Protein AF-A0A4Z0FA02-F1 (afdb_monomer_lite)

Sequence (144 aa):
MTRGWSSQSLRAMGWAIAAYFAAMVISSVALSGLTRLYLGVRGWDDAQIHDFLTRQFQSYPQMVLAILPGVSAAGAAGYTVANRVTALEYWHALGIALLTALIFTGPVMTRLPLWYTLMTVTLSVVAALFGASFPKRYRMTSNP

Radius of gyration: 17.78 Å; chains: 1; bounding box: 48×28×57 Å

Structure (mmCIF, N/CA/C/O backbone):
data_AF-A0A4Z0FA02-F1
#
_entry.id  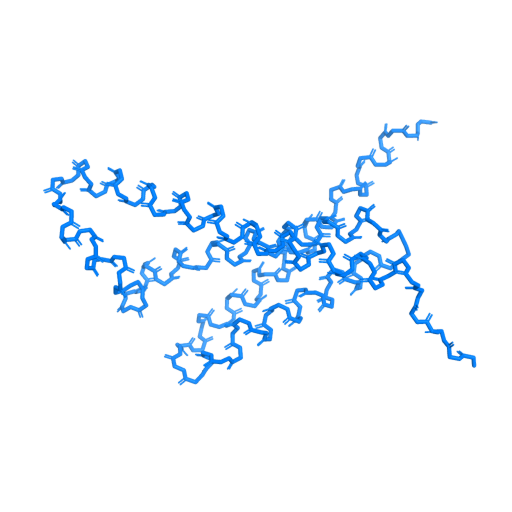 AF-A0A4Z0FA02-F1
#
loop_
_atom_site.group_PDB
_atom_site.id
_atom_site.type_symbol
_atom_site.label_atom_id
_atom_site.label_alt_id
_atom_site.label_comp_id
_atom_site.label_asym_id
_atom_site.label_entity_id
_atom_site.label_seq_id
_atom_site.pdbx_PDB_ins_code
_atom_site.Cartn_x
_atom_site.Cartn_y
_atom_site.Cartn_z
_atom_site.occupancy
_atom_site.B_iso_or_equiv
_atom_site.auth_seq_id
_atom_site.auth_comp_id
_atom_site.auth_asym_id
_atom_site.auth_atom_id
_atom_site.pdbx_PDB_model_num
ATOM 1 N N . MET A 1 1 ? 28.033 -12.946 -21.100 1.00 39.50 1 MET A N 1
ATOM 2 C CA . MET A 1 1 ? 27.837 -11.480 -21.152 1.00 39.50 1 MET A CA 1
ATOM 3 C C . MET A 1 1 ? 26.895 -11.078 -20.033 1.00 39.50 1 MET A C 1
ATOM 5 O O . MET A 1 1 ? 25.694 -11.303 -20.125 1.00 39.50 1 MET A O 1
ATOM 9 N N . THR A 1 2 ? 27.447 -10.573 -18.936 1.00 45.75 2 THR A N 1
ATOM 10 C CA . THR A 1 2 ? 26.690 -10.057 -17.796 1.00 45.75 2 THR A CA 1
ATOM 11 C C . THR A 1 2 ? 25.994 -8.767 -18.231 1.00 45.75 2 THR A C 1
ATOM 13 O O . THR A 1 2 ? 26.642 -7.750 -18.466 1.00 45.75 2 THR A O 1
ATOM 16 N N . ARG A 1 3 ? 24.666 -8.808 -18.408 1.00 47.75 3 ARG A N 1
ATOM 17 C CA . ARG A 1 3 ? 23.848 -7.600 -18.588 1.00 47.75 3 ARG A CA 1
ATOM 18 C C . ARG A 1 3 ? 23.897 -6.813 -17.279 1.00 47.75 3 ARG A C 1
ATOM 20 O O . ARG A 1 3 ? 23.068 -7.012 -16.396 1.00 47.75 3 ARG A O 1
ATOM 27 N N . GLY A 1 4 ? 24.924 -5.979 -17.141 1.00 50.94 4 GLY A N 1
ATOM 28 C CA . GLY A 1 4 ? 25.011 -4.986 -16.084 1.00 50.94 4 GLY A CA 1
ATOM 29 C C . GLY A 1 4 ? 23.757 -4.126 -16.129 1.00 50.94 4 GLY A C 1
ATOM 30 O O . GLY A 1 4 ? 23.325 -3.691 -17.198 1.00 50.94 4 GLY A O 1
ATOM 31 N N . TRP A 1 5 ? 23.137 -3.944 -14.972 1.00 55.78 5 TRP A N 1
ATOM 32 C CA . TRP A 1 5 ? 21.993 -3.065 -14.821 1.00 55.78 5 TRP A CA 1
ATOM 33 C C . TRP A 1 5 ? 22.361 -1.686 -15.361 1.00 55.78 5 TRP A C 1
ATOM 35 O O . TRP A 1 5 ? 23.340 -1.085 -14.920 1.00 55.78 5 TRP A O 1
ATOM 45 N N . SER A 1 6 ? 21.607 -1.200 -16.346 1.00 67.06 6 SER A N 1
ATOM 46 C CA . SER A 1 6 ? 21.870 0.123 -16.903 1.00 67.06 6 SER A CA 1
ATOM 47 C C . SER A 1 6 ? 21.716 1.177 -15.798 1.00 67.06 6 SER A C 1
ATOM 49 O O . SER A 1 6 ? 20.857 1.055 -14.920 1.00 67.06 6 SER A O 1
ATOM 51 N N . SER A 1 7 ? 22.518 2.242 -15.833 1.00 70.38 7 SER A N 1
ATOM 52 C CA . SER A 1 7 ? 22.395 3.370 -14.894 1.00 70.38 7 SER A CA 1
ATOM 53 C C . SER A 1 7 ? 20.984 3.985 -14.890 1.00 70.38 7 SER A C 1
ATOM 55 O O . SER A 1 7 ? 20.548 4.545 -13.883 1.00 70.38 7 SER A O 1
ATOM 57 N N . GLN A 1 8 ? 20.237 3.826 -15.988 1.00 68.00 8 GLN A N 1
ATOM 58 C CA . GLN A 1 8 ? 18.826 4.192 -16.097 1.00 68.00 8 GLN A CA 1
ATOM 59 C C . GLN A 1 8 ? 17.915 3.300 -15.243 1.00 68.00 8 GLN A C 1
ATOM 61 O O . GLN A 1 8 ? 17.045 3.826 -14.553 1.00 68.00 8 GLN A O 1
ATOM 66 N N . SER A 1 9 ? 18.142 1.983 -15.222 1.00 68.88 9 SER A N 1
ATOM 67 C CA . SER A 1 9 ? 17.382 1.034 -14.394 1.00 68.88 9 SER A CA 1
ATOM 68 C C . SER A 1 9 ? 17.539 1.342 -12.902 1.00 68.88 9 SER A C 1
ATOM 70 O O . SER A 1 9 ? 16.550 1.394 -12.176 1.00 68.88 9 SER A O 1
ATOM 72 N N . LEU A 1 10 ? 18.765 1.635 -12.451 1.00 73.06 10 LEU A N 1
ATOM 73 C CA . LEU A 1 10 ? 19.035 2.005 -11.054 1.00 73.06 10 LEU A CA 1
ATOM 74 C C . LEU A 1 10 ? 18.361 3.326 -10.661 1.00 73.06 10 LEU A C 1
ATOM 76 O O . LEU A 1 10 ? 17.735 3.421 -9.605 1.00 73.06 10 LEU A O 1
ATOM 80 N N . ARG A 1 11 ? 18.430 4.343 -11.528 1.00 77.75 11 ARG A N 1
ATOM 81 C CA . ARG A 1 11 ? 17.740 5.622 -11.296 1.00 77.75 11 ARG A CA 1
ATOM 82 C C . ARG A 1 11 ? 16.227 5.445 -11.242 1.00 77.75 11 ARG A C 1
ATOM 84 O O . ARG A 1 11 ? 15.578 6.029 -10.380 1.00 77.75 11 ARG A O 1
ATOM 91 N N . ALA A 1 12 ? 15.664 4.641 -12.139 1.00 75.12 12 ALA A N 1
ATOM 92 C CA . ALA A 1 12 ? 14.235 4.366 -12.151 1.00 75.12 12 ALA A CA 1
ATOM 93 C C . ALA A 1 12 ? 13.770 3.637 -10.887 1.00 75.12 12 ALA A C 1
ATOM 95 O O . ALA A 1 12 ? 12.712 3.970 -10.361 1.00 75.12 12 ALA A O 1
ATOM 96 N N . MET A 1 13 ? 14.577 2.713 -10.359 1.00 75.12 13 MET A N 1
ATOM 97 C CA . MET A 1 13 ? 14.303 2.092 -9.063 1.00 75.12 13 MET A CA 1
ATOM 98 C C . MET A 1 13 ? 14.304 3.105 -7.921 1.00 75.12 13 MET A C 1
ATOM 100 O O . MET A 1 13 ? 13.380 3.101 -7.113 1.00 75.12 13 MET A O 1
ATOM 104 N N . GLY A 1 14 ? 15.281 4.017 -7.884 1.00 79.31 14 GLY A N 1
ATOM 105 C CA . GLY A 1 14 ? 15.302 5.099 -6.895 1.00 79.31 14 GLY A CA 1
ATOM 106 C C . GLY A 1 14 ? 14.029 5.953 -6.938 1.00 79.31 14 GLY A C 1
ATOM 107 O O . GLY A 1 14 ? 13.416 6.213 -5.904 1.00 79.31 14 GLY A O 1
ATOM 108 N N . TRP A 1 15 ? 13.569 6.312 -8.141 1.00 81.19 15 TRP A N 1
ATOM 109 C CA . TRP A 1 15 ? 12.306 7.035 -8.321 1.00 81.19 15 TRP A CA 1
ATOM 110 C C . TRP A 1 15 ? 11.083 6.229 -7.892 1.00 81.19 15 TRP A C 1
ATOM 112 O O . TRP A 1 15 ? 10.162 6.794 -7.310 1.00 81.19 15 TRP A O 1
ATOM 122 N N . ALA A 1 16 ? 11.067 4.924 -8.148 1.00 80.06 16 ALA A N 1
ATOM 123 C CA . ALA A 1 16 ? 9.982 4.045 -7.732 1.00 80.06 16 ALA A CA 1
ATOM 124 C C . ALA A 1 16 ? 9.840 3.972 -6.217 1.00 80.06 16 ALA A C 1
ATOM 126 O O . ALA A 1 16 ? 8.732 4.029 -5.694 1.00 80.06 16 ALA A O 1
ATOM 127 N N . ILE A 1 17 ? 10.975 3.857 -5.525 1.00 81.94 17 ILE A N 1
ATOM 128 C CA . ILE A 1 17 ? 11.033 3.823 -4.067 1.00 81.94 17 ILE A CA 1
ATOM 129 C C . ILE A 1 17 ? 10.534 5.160 -3.515 1.00 81.94 17 ILE A C 1
ATOM 131 O O . ILE A 1 17 ? 9.672 5.178 -2.640 1.00 81.94 17 ILE A O 1
ATOM 135 N N . ALA A 1 18 ? 10.998 6.282 -4.071 1.00 84.06 18 ALA A N 1
ATOM 136 C CA . ALA A 1 18 ? 10.512 7.604 -3.681 1.00 84.06 18 ALA A CA 1
ATOM 137 C C . ALA A 1 18 ? 8.996 7.757 -3.913 1.00 84.06 18 ALA A C 1
ATOM 139 O O . ALA A 1 18 ? 8.281 8.221 -3.026 1.00 84.06 18 ALA A O 1
ATOM 140 N N . ALA A 1 19 ? 8.494 7.316 -5.071 1.00 84.19 19 ALA A N 1
ATOM 141 C CA . ALA A 1 19 ? 7.071 7.339 -5.398 1.00 84.19 19 ALA A CA 1
ATOM 142 C C . ALA A 1 19 ? 6.248 6.454 -4.456 1.00 84.19 19 ALA A C 1
ATOM 144 O O . ALA A 1 19 ? 5.166 6.858 -4.035 1.00 84.19 19 ALA A O 1
ATOM 145 N N . TYR A 1 20 ? 6.778 5.287 -4.082 1.00 84.06 20 TYR A N 1
ATOM 146 C CA . TYR A 1 20 ? 6.162 4.412 -3.095 1.00 84.06 20 TYR A CA 1
ATOM 147 C C . TYR A 1 20 ? 5.998 5.133 -1.753 1.00 84.06 20 TYR A C 1
ATOM 149 O O . TYR A 1 20 ? 4.884 5.242 -1.246 1.00 84.06 20 TYR A O 1
ATOM 157 N N . PHE A 1 21 ? 7.081 5.682 -1.193 1.00 83.56 21 PHE A N 1
ATOM 158 C CA . PHE A 1 21 ? 7.018 6.375 0.097 1.00 83.56 21 PHE A CA 1
ATOM 159 C C . PHE A 1 21 ? 6.089 7.590 0.054 1.00 83.56 21 PHE A C 1
ATOM 161 O O . PHE A 1 21 ? 5.272 7.765 0.958 1.00 83.56 21 PHE A O 1
ATOM 168 N N . ALA A 1 22 ? 6.156 8.393 -1.010 1.00 85.88 22 ALA A N 1
ATOM 169 C CA . ALA A 1 22 ? 5.273 9.541 -1.181 1.00 85.88 22 ALA A CA 1
ATOM 170 C C . ALA A 1 22 ? 3.795 9.119 -1.218 1.00 85.88 22 ALA A C 1
ATOM 172 O O . ALA A 1 22 ? 2.974 9.661 -0.478 1.00 85.88 22 ALA A O 1
ATOM 173 N N . ALA A 1 23 ? 3.457 8.112 -2.025 1.00 85.94 23 ALA A N 1
ATOM 174 C CA . ALA A 1 23 ? 2.096 7.599 -2.127 1.00 85.94 23 ALA A CA 1
ATOM 175 C C . ALA A 1 23 ? 1.616 6.962 -0.816 1.00 85.94 23 ALA A C 1
ATOM 177 O O . ALA A 1 23 ? 0.452 7.137 -0.449 1.00 85.94 23 ALA A O 1
ATOM 178 N N . MET A 1 24 ? 2.500 6.286 -0.080 1.00 85.69 24 MET A N 1
ATOM 179 C CA . MET A 1 24 ? 2.181 5.705 1.221 1.00 85.69 24 MET A CA 1
ATOM 180 C C . MET A 1 24 ? 1.843 6.789 2.247 1.00 85.69 24 MET A C 1
ATOM 182 O O . MET A 1 24 ? 0.824 6.681 2.930 1.00 85.69 24 MET A O 1
ATOM 186 N N . VAL A 1 25 ? 2.642 7.860 2.320 1.00 86.31 25 VAL A N 1
ATOM 187 C CA . VAL A 1 25 ? 2.380 9.005 3.206 1.00 86.31 25 VAL A CA 1
ATOM 188 C C . VAL A 1 25 ? 1.063 9.680 2.834 1.00 86.31 25 VAL A C 1
ATOM 190 O O . VAL A 1 25 ? 0.198 9.829 3.694 1.00 86.31 25 VAL A O 1
ATOM 193 N N . ILE A 1 26 ? 0.867 10.021 1.556 1.00 88.94 26 ILE A N 1
ATOM 194 C CA . ILE A 1 26 ? -0.358 10.683 1.079 1.00 88.94 26 ILE A CA 1
ATOM 195 C C . ILE A 1 26 ? -1.590 9.829 1.391 1.00 88.94 26 ILE A C 1
ATOM 197 O O . ILE A 1 26 ? -2.571 10.331 1.936 1.00 88.94 26 ILE A O 1
ATOM 201 N N . SER A 1 27 ? -1.531 8.529 1.099 1.00 86.06 27 SER A N 1
ATOM 202 C CA . SER A 1 27 ? -2.652 7.613 1.332 1.00 86.06 27 SER A CA 1
ATOM 203 C C . SER A 1 27 ? -2.935 7.420 2.819 1.00 86.06 27 SER A C 1
ATOM 205 O O . SER A 1 27 ? -4.095 7.342 3.209 1.00 86.06 27 SER A O 1
ATOM 207 N N . SER A 1 28 ? -1.899 7.395 3.663 1.00 85.44 28 SER A N 1
ATOM 208 C CA . SER A 1 28 ? -2.057 7.288 5.120 1.00 85.44 28 SER A CA 1
ATOM 209 C C . SER A 1 28 ? -2.675 8.555 5.714 1.00 85.44 28 SER A C 1
ATOM 211 O O . SER A 1 28 ? -3.567 8.467 6.558 1.00 85.44 28 SER A O 1
ATOM 213 N N . VAL A 1 29 ? -2.251 9.735 5.248 1.00 88.31 29 VAL A N 1
ATOM 214 C CA . VAL A 1 29 ? -2.837 11.024 5.649 1.00 88.31 29 VAL A CA 1
ATOM 215 C C . VAL A 1 29 ? -4.294 11.109 5.205 1.00 88.31 29 VAL A C 1
ATOM 217 O O . VAL A 1 29 ? -5.156 11.445 6.016 1.00 88.31 29 VAL A O 1
ATOM 220 N N . ALA A 1 30 ? -4.588 10.749 3.954 1.00 87.69 30 ALA A N 1
ATOM 221 C CA . ALA A 1 30 ? -5.949 10.737 3.430 1.00 87.69 30 ALA A CA 1
ATOM 222 C C . ALA A 1 30 ? -6.847 9.770 4.215 1.00 87.69 30 ALA A C 1
ATOM 224 O O . ALA A 1 30 ? -7.937 10.152 4.636 1.00 87.69 30 ALA A O 1
ATOM 225 N N . LEU A 1 31 ? -6.378 8.547 4.477 1.00 87.94 31 LEU A N 1
ATOM 226 C CA . LEU A 1 31 ? -7.124 7.553 5.249 1.00 87.94 31 LEU A CA 1
ATOM 227 C C . LEU A 1 31 ? -7.366 8.017 6.691 1.00 87.94 31 LEU A C 1
ATOM 229 O O . LEU A 1 31 ? -8.480 7.880 7.195 1.00 87.94 31 LEU A O 1
ATOM 233 N N . SER A 1 32 ? -6.360 8.610 7.339 1.00 86.94 32 SER A N 1
ATOM 234 C CA . SER A 1 32 ? -6.494 9.199 8.677 1.00 86.94 32 SER A CA 1
ATOM 235 C C . SER A 1 32 ? -7.524 10.333 8.691 1.00 86.94 32 SER A C 1
ATOM 237 O O . SER A 1 32 ? -8.409 10.351 9.546 1.00 86.94 32 SER A O 1
ATOM 239 N N . GLY A 1 33 ? -7.476 11.233 7.703 1.00 88.25 33 GLY A N 1
ATOM 240 C CA . G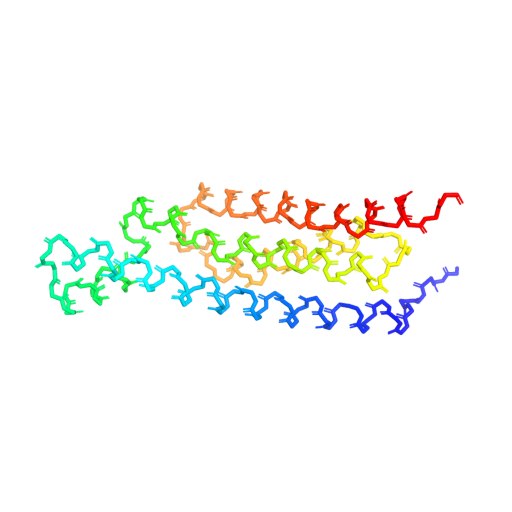LY A 1 33 ? -8.442 12.323 7.547 1.00 88.25 33 GLY A CA 1
ATOM 241 C C . GLY A 1 33 ? -9.871 11.826 7.321 1.00 88.25 33 GLY A C 1
ATOM 242 O O . GLY A 1 33 ? -10.792 12.266 8.005 1.00 88.25 33 GLY A O 1
ATOM 243 N N . LEU A 1 34 ? -10.060 10.853 6.426 1.00 89.19 34 LEU A N 1
ATOM 244 C CA . LEU A 1 34 ? -11.365 10.231 6.175 1.00 89.19 34 LEU A CA 1
ATOM 245 C C . LEU A 1 34 ? -11.901 9.501 7.410 1.00 89.19 34 LEU A C 1
ATOM 247 O O . LEU A 1 34 ? -13.086 9.604 7.718 1.00 89.19 34 LEU A O 1
ATOM 251 N N . THR A 1 35 ? -11.030 8.806 8.143 1.00 87.56 35 THR A N 1
ATOM 252 C CA . THR A 1 35 ? -11.403 8.112 9.383 1.00 87.56 35 THR A CA 1
ATOM 253 C C . THR A 1 35 ? -11.858 9.109 10.446 1.00 87.56 35 THR A C 1
ATOM 255 O O . THR A 1 35 ? -12.900 8.903 11.066 1.00 87.56 35 THR A O 1
ATOM 258 N N . ARG A 1 36 ? -11.131 10.224 10.609 1.00 89.25 36 ARG A N 1
ATOM 259 C CA . ARG A 1 36 ? -11.508 11.321 11.516 1.00 89.25 36 ARG A CA 1
ATOM 260 C C . ARG A 1 36 ? -12.855 11.930 11.144 1.00 89.25 36 ARG A C 1
ATOM 262 O O . ARG A 1 36 ? -13.695 12.090 12.019 1.00 89.25 36 ARG A O 1
ATOM 269 N N . LEU A 1 37 ? -13.091 12.215 9.863 1.00 91.56 37 LEU A N 1
ATOM 270 C CA . LEU A 1 37 ? -14.375 12.749 9.394 1.00 91.56 37 LEU A CA 1
ATOM 271 C C . LEU A 1 37 ? -15.527 11.777 9.674 1.00 91.56 37 LEU A C 1
ATOM 273 O O . LEU A 1 37 ? -16.547 12.165 10.237 1.00 91.56 37 LEU A O 1
ATOM 277 N N . TYR A 1 38 ? -15.356 10.505 9.319 1.00 89.81 38 TYR A N 1
ATOM 278 C CA . TYR A 1 38 ? -16.389 9.487 9.489 1.00 89.81 38 TYR A CA 1
ATOM 279 C C . TYR A 1 38 ? -16.746 9.235 10.959 1.00 89.81 38 TYR A C 1
ATOM 281 O O . TYR A 1 38 ? -17.926 9.141 11.301 1.00 89.81 38 TYR A O 1
ATOM 289 N N . LEU A 1 39 ? -15.742 9.127 11.833 1.00 89.94 39 LEU A N 1
ATOM 290 C CA . LEU A 1 39 ? -15.956 8.908 13.265 1.00 89.94 39 LEU A CA 1
ATOM 291 C C . LEU A 1 39 ? -16.430 10.183 13.975 1.00 89.94 39 LEU A C 1
ATOM 293 O O . LEU A 1 39 ? -17.295 10.102 14.843 1.00 89.94 39 LEU A O 1
ATOM 297 N N . GLY A 1 40 ? -15.959 11.357 13.551 1.00 90.94 40 GLY A N 1
ATOM 298 C CA . GLY A 1 40 ? -16.430 12.644 14.064 1.00 90.94 40 GLY A CA 1
ATOM 299 C C . GLY A 1 40 ? -17.917 12.875 13.784 1.00 90.94 40 GLY A C 1
ATOM 300 O O . GLY A 1 40 ? -18.656 13.278 14.676 1.00 90.94 40 GLY A O 1
ATOM 301 N N . VAL A 1 41 ? -18.407 12.505 12.592 1.00 93.19 41 VAL A N 1
ATOM 302 C CA . VAL A 1 41 ? -19.854 12.527 12.273 1.00 93.19 41 VAL A CA 1
ATOM 303 C C . VAL A 1 41 ? -20.660 11.581 13.177 1.00 93.19 41 VAL A C 1
ATOM 305 O O . VAL A 1 41 ? -21.846 11.803 13.408 1.00 93.19 41 VAL A O 1
ATOM 308 N N . ARG A 1 42 ? -20.025 10.544 13.734 1.00 91.06 42 ARG A N 1
ATOM 309 C CA . ARG A 1 42 ? -20.631 9.613 14.701 1.00 91.06 42 ARG A CA 1
ATOM 310 C C . ARG A 1 42 ? -20.509 10.076 16.157 1.00 91.06 42 ARG A C 1
ATOM 312 O O . ARG A 1 42 ? -20.873 9.318 17.052 1.00 91.06 42 ARG A O 1
ATOM 319 N N . GLY A 1 43 ? -20.012 11.290 16.391 1.00 93.25 43 GLY A N 1
ATOM 320 C CA . GLY A 1 43 ? -19.889 11.888 17.719 1.00 93.25 43 GLY A CA 1
ATOM 321 C C . GLY A 1 43 ? -18.689 11.400 18.528 1.00 93.25 43 GLY A C 1
ATOM 322 O O . GLY A 1 43 ? -18.696 11.558 19.744 1.00 93.25 43 GLY A O 1
ATOM 323 N N . TRP A 1 44 ? -17.688 10.786 17.888 1.00 94.75 44 TRP A N 1
ATOM 324 C CA . TRP A 1 44 ? -16.460 10.388 18.578 1.00 94.75 44 TRP A CA 1
ATOM 325 C C . TRP A 1 44 ? -15.572 11.606 18.828 1.00 94.75 44 TRP A C 1
ATOM 327 O O . TRP A 1 44 ? -15.427 12.457 17.948 1.00 94.75 44 TRP A O 1
ATOM 337 N N . ASP A 1 45 ? -14.956 11.663 20.007 1.00 93.50 45 ASP A N 1
ATOM 338 C CA . ASP A 1 45 ? -13.977 12.696 20.343 1.00 93.50 45 ASP A CA 1
ATOM 339 C C . ASP A 1 45 ? -12.572 12.375 19.786 1.00 93.50 45 ASP A C 1
ATOM 341 O O . ASP A 1 45 ? -12.281 11.266 19.324 1.00 93.50 45 ASP A O 1
ATOM 345 N N . ASP A 1 46 ? -11.671 13.361 19.817 1.00 89.31 46 ASP A N 1
ATOM 346 C CA . ASP A 1 46 ? -10.315 13.213 19.277 1.00 89.31 46 ASP A CA 1
ATOM 347 C C . ASP A 1 46 ? -9.497 12.118 19.985 1.00 89.31 46 ASP A C 1
ATOM 349 O O . ASP A 1 46 ? -8.653 11.476 19.352 1.00 89.31 46 A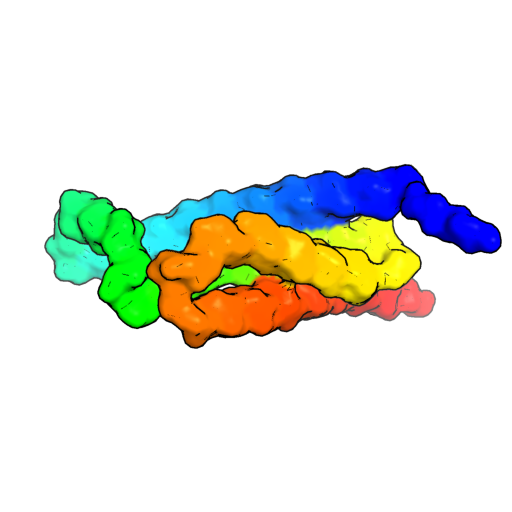SP A O 1
ATOM 353 N N . ALA A 1 47 ? -9.743 11.870 21.276 1.00 90.75 47 ALA A N 1
ATOM 354 C CA . ALA A 1 47 ? -9.030 10.850 22.042 1.00 90.75 47 ALA A CA 1
ATOM 355 C C . ALA A 1 47 ? -9.473 9.438 21.631 1.00 90.75 47 ALA A C 1
ATOM 357 O O . ALA A 1 47 ? -8.633 8.562 21.410 1.00 90.75 47 ALA A O 1
ATOM 358 N N . GLN A 1 48 ? -10.778 9.234 21.446 1.00 90.06 48 GLN A N 1
ATOM 359 C CA . GLN A 1 48 ? -11.368 7.995 20.941 1.00 90.06 48 GLN A CA 1
ATOM 360 C C . GLN A 1 48 ? -10.904 7.695 19.516 1.00 90.06 48 GLN A C 1
ATOM 362 O O . GLN A 1 48 ? -10.552 6.558 19.197 1.00 90.06 48 GLN A O 1
ATOM 367 N N . ILE A 1 49 ? -10.859 8.713 18.652 1.00 87.69 49 ILE A N 1
ATOM 368 C CA . ILE A 1 49 ? -10.362 8.557 17.280 1.00 87.69 49 ILE A CA 1
ATOM 369 C C . ILE A 1 49 ? -8.863 8.240 17.282 1.00 87.69 49 ILE A C 1
ATOM 371 O O . ILE A 1 49 ? -8.407 7.397 16.503 1.00 87.69 49 ILE A O 1
ATOM 375 N N . HIS A 1 50 ? -8.083 8.874 18.161 1.00 87.81 50 HIS A N 1
ATOM 376 C CA . HIS A 1 50 ? -6.663 8.569 18.288 1.00 87.81 50 HIS A CA 1
ATOM 377 C C . HIS A 1 50 ? -6.433 7.116 18.726 1.00 87.81 50 HIS A C 1
ATOM 379 O O . HIS A 1 50 ? -5.634 6.426 18.087 1.00 87.81 50 HIS A O 1
ATOM 385 N N . ASP A 1 51 ? -7.149 6.644 19.750 1.00 87.75 51 ASP A N 1
ATOM 386 C CA . ASP A 1 51 ? -7.067 5.260 20.234 1.00 87.75 51 ASP A CA 1
ATOM 387 C C . ASP A 1 51 ? -7.526 4.250 19.164 1.00 87.75 51 ASP A C 1
ATOM 389 O O . ASP A 1 51 ? -6.922 3.193 18.981 1.00 87.75 51 ASP A O 1
ATOM 393 N N . PHE A 1 52 ? -8.535 4.602 18.362 1.00 86.00 52 PHE A N 1
ATOM 394 C CA . PHE A 1 52 ? -8.956 3.789 17.219 1.00 86.00 52 PHE A CA 1
ATOM 395 C C . PHE A 1 52 ? -7.839 3.619 16.184 1.00 86.00 52 PHE A C 1
ATOM 397 O O . PHE A 1 52 ? -7.581 2.505 15.725 1.00 86.00 52 PHE A O 1
ATOM 404 N N . LEU A 1 53 ? -7.167 4.714 15.818 1.00 83.69 53 LEU A N 1
ATOM 405 C CA . LEU A 1 53 ? -6.094 4.703 14.821 1.00 83.69 53 LEU A CA 1
ATOM 406 C C . LEU A 1 53 ? -4.834 3.982 15.323 1.00 83.69 53 LEU A C 1
ATOM 408 O O . LEU A 1 53 ? -4.153 3.323 14.538 1.00 83.69 53 LEU A O 1
ATOM 412 N N . THR A 1 54 ? -4.518 4.054 16.619 1.00 83.50 54 THR A N 1
ATOM 413 C CA . THR A 1 54 ? -3.364 3.335 17.194 1.00 83.50 54 THR A CA 1
ATOM 414 C C . THR A 1 54 ? -3.617 1.835 17.308 1.00 83.50 54 THR A C 1
ATOM 416 O O . THR A 1 54 ? -2.686 1.040 17.163 1.00 83.50 54 THR A O 1
ATOM 419 N N . ARG A 1 55 ? -4.877 1.425 17.486 1.00 82.06 55 ARG A N 1
ATOM 420 C CA . ARG A 1 55 ? -5.294 0.016 17.552 1.00 82.06 55 ARG A CA 1
ATOM 421 C C . ARG A 1 55 ? -5.620 -0.602 16.194 1.00 82.06 55 ARG A C 1
ATOM 423 O O . ARG A 1 55 ? -6.175 -1.694 16.158 1.00 82.06 55 ARG A O 1
ATOM 430 N N . GLN A 1 56 ? -5.222 0.020 15.082 1.00 73.94 56 GLN A N 1
ATOM 431 C CA . GLN A 1 56 ? -5.600 -0.399 13.723 1.00 73.94 56 GLN A CA 1
ATOM 432 C C . GLN A 1 56 ? -5.310 -1.872 13.356 1.00 73.94 56 GLN A C 1
ATOM 434 O O . GLN A 1 56 ? -5.919 -2.406 12.435 1.00 73.94 56 GLN A O 1
ATOM 439 N N . PHE A 1 57 ? -4.399 -2.552 14.061 1.00 76.81 57 PHE A N 1
ATOM 440 C CA . PHE A 1 57 ? -4.097 -3.974 13.844 1.00 76.81 57 PHE A CA 1
ATOM 441 C C . PHE A 1 57 ? -4.798 -4.927 14.826 1.00 76.81 57 PHE A C 1
ATOM 443 O O . PHE A 1 57 ? -4.520 -6.123 14.817 1.00 76.81 57 PHE A O 1
ATOM 450 N N . GLN A 1 58 ? -5.687 -4.418 15.681 1.00 81.12 58 GLN A N 1
ATOM 451 C CA . GLN A 1 58 ? -6.402 -5.206 16.691 1.00 81.12 58 GLN A CA 1
ATOM 452 C C . GLN A 1 58 ? -7.791 -5.658 16.229 1.00 81.12 58 GLN A C 1
ATOM 454 O O . GLN A 1 58 ? -8.355 -6.577 16.817 1.00 81.12 58 GLN A O 1
ATOM 459 N N . SER A 1 59 ? -8.350 -5.048 15.179 1.00 82.00 59 SER A N 1
ATOM 460 C CA . SER A 1 59 ? -9.643 -5.449 14.621 1.00 82.00 59 SER A CA 1
ATOM 461 C C . SER A 1 59 ? -9.551 -5.751 13.128 1.00 82.00 59 SER A C 1
ATOM 463 O O . SER A 1 59 ? -8.861 -5.065 12.373 1.00 82.00 59 SER A O 1
ATOM 465 N N . TYR A 1 60 ? -10.295 -6.768 12.686 1.00 81.50 60 TYR A N 1
ATOM 466 C CA . TYR A 1 60 ? -10.327 -7.184 11.283 1.00 81.50 60 TYR A CA 1
ATOM 467 C C . TYR A 1 60 ? -10.677 -6.037 10.311 1.00 81.50 60 TYR A C 1
ATOM 469 O O . TYR A 1 60 ? -9.956 -5.864 9.328 1.00 81.50 60 TYR A O 1
ATOM 477 N N . PRO A 1 61 ? -11.703 -5.196 10.564 1.00 80.94 61 PRO A N 1
ATOM 478 C CA . PRO A 1 61 ? -12.044 -4.106 9.648 1.00 80.94 61 PRO A CA 1
ATOM 479 C C . PRO A 1 61 ? -10.931 -3.060 9.524 1.00 80.94 61 PRO A C 1
ATOM 481 O O . PRO A 1 61 ? -10.656 -2.580 8.427 1.00 80.94 61 PRO A O 1
ATOM 484 N N . GLN A 1 62 ? -10.263 -2.723 10.629 1.00 80.25 62 GLN A N 1
ATOM 485 C CA . GLN A 1 62 ? -9.164 -1.759 10.608 1.00 80.25 62 GLN A CA 1
ATOM 486 C C . GLN A 1 62 ? -7.929 -2.324 9.909 1.00 80.25 62 GLN A C 1
ATOM 488 O O . GLN A 1 62 ? -7.290 -1.612 9.137 1.00 80.25 62 GLN A O 1
ATOM 493 N N . MET A 1 63 ? -7.640 -3.614 10.104 1.00 83.00 63 MET A N 1
ATOM 494 C CA . MET A 1 63 ? -6.581 -4.294 9.368 1.00 83.00 63 MET A CA 1
ATOM 495 C C . MET A 1 63 ? -6.838 -4.198 7.865 1.00 83.00 63 MET A C 1
ATOM 497 O O . MET A 1 63 ? -5.960 -3.769 7.127 1.00 83.00 63 MET A O 1
ATOM 501 N N . VAL A 1 64 ? -8.053 -4.504 7.401 1.00 84.75 64 VAL A N 1
ATOM 502 C CA . VAL A 1 64 ? -8.400 -4.384 5.975 1.00 84.75 64 VAL A CA 1
ATOM 503 C C . VAL A 1 64 ? -8.159 -2.963 5.449 1.00 84.75 64 VAL A C 1
ATOM 505 O O . VAL A 1 64 ? -7.584 -2.802 4.374 1.00 84.75 64 VAL A O 1
ATOM 508 N N . LEU A 1 65 ? -8.517 -1.926 6.211 1.00 83.94 65 LEU A N 1
ATOM 509 C CA . LEU A 1 65 ? -8.249 -0.534 5.824 1.00 83.94 65 LEU A CA 1
ATOM 510 C C . LEU A 1 65 ? -6.750 -0.209 5.775 1.00 83.94 65 LEU A C 1
ATOM 512 O O . LEU A 1 65 ? -6.308 0.500 4.870 1.00 83.94 65 LEU A O 1
ATOM 516 N N . ALA A 1 66 ? -5.955 -0.769 6.688 1.00 83.19 66 ALA A N 1
ATOM 517 C CA . ALA A 1 66 ? -4.506 -0.581 6.733 1.00 83.19 66 ALA A CA 1
ATOM 518 C C . ALA A 1 66 ? -3.771 -1.172 5.512 1.00 83.19 66 ALA A C 1
ATOM 520 O O . ALA A 1 66 ? -2.608 -0.845 5.285 1.00 83.19 66 ALA A O 1
ATOM 521 N N . ILE A 1 67 ? -4.427 -2.012 4.702 1.00 85.69 67 ILE A N 1
ATOM 522 C CA . ILE A 1 67 ? -3.872 -2.523 3.437 1.00 85.69 67 ILE A CA 1
ATOM 523 C C . ILE A 1 67 ? -3.810 -1.415 2.372 1.00 85.69 67 ILE A C 1
ATOM 525 O O . ILE A 1 67 ? -2.891 -1.389 1.548 1.00 85.69 67 ILE A O 1
ATOM 529 N N . LEU A 1 68 ? -4.767 -0.479 2.385 1.00 86.62 68 LEU A N 1
ATOM 530 C CA . LEU A 1 68 ? -4.962 0.490 1.302 1.00 86.62 68 LEU A CA 1
ATOM 531 C C . LEU A 1 68 ? -3.728 1.359 1.014 1.00 86.62 68 LEU A C 1
ATOM 533 O O . LEU A 1 68 ? -3.375 1.463 -0.163 1.00 86.62 68 LEU A O 1
ATOM 537 N N . PRO A 1 69 ? -3.026 1.935 2.014 1.00 86.19 69 PRO A N 1
ATOM 538 C CA . PRO A 1 69 ? -1.847 2.758 1.748 1.00 86.19 69 PRO A CA 1
ATOM 539 C C . PRO A 1 69 ? -0.695 1.989 1.094 1.00 86.19 69 PRO A C 1
ATOM 541 O O . PRO A 1 69 ? 0.029 2.553 0.279 1.00 86.19 69 PRO A O 1
ATOM 544 N N . GLY A 1 70 ? -0.521 0.708 1.432 1.00 83.44 70 GLY A N 1
ATOM 545 C CA . GLY A 1 70 ? 0.508 -0.136 0.820 1.00 83.44 70 GLY A CA 1
ATOM 546 C C . GLY A 1 70 ? 0.177 -0.476 -0.632 1.00 83.44 70 GLY A C 1
ATOM 547 O O . GLY A 1 70 ? 1.033 -0.386 -1.511 1.00 83.44 70 GLY A O 1
ATOM 548 N N . VAL A 1 71 ? -1.090 -0.794 -0.906 1.00 87.62 71 VAL A N 1
ATOM 549 C CA . VAL A 1 71 ? -1.569 -1.132 -2.255 1.00 87.62 71 VAL A CA 1
ATOM 550 C C . VAL A 1 71 ? -1.512 0.077 -3.190 1.00 87.62 71 VAL A C 1
ATOM 552 O O . VAL A 1 71 ? -1.026 -0.041 -4.317 1.00 87.62 71 VAL A O 1
ATOM 555 N N . SER A 1 72 ? -1.952 1.253 -2.735 1.00 86.38 72 SER A N 1
ATOM 556 C CA . SER A 1 72 ? -1.865 2.484 -3.531 1.00 86.38 72 SER A CA 1
ATOM 557 C C . SER A 1 72 ? -0.411 2.858 -3.828 1.00 86.38 72 SER A C 1
ATOM 559 O O . SER A 1 72 ? -0.074 3.202 -4.965 1.00 86.38 72 SER A O 1
ATOM 561 N N . ALA A 1 73 ? 0.471 2.719 -2.836 1.00 86.69 73 ALA A N 1
ATOM 562 C CA . ALA A 1 73 ? 1.894 2.965 -2.991 1.00 86.69 73 ALA A CA 1
ATOM 563 C C . ALA A 1 73 ? 2.557 1.992 -3.973 1.00 86.69 73 ALA A C 1
ATOM 565 O O . ALA A 1 73 ? 3.335 2.420 -4.830 1.00 86.69 73 ALA A O 1
ATOM 566 N N . ALA A 1 74 ? 2.203 0.705 -3.922 1.00 85.00 74 ALA A N 1
ATOM 567 C CA . ALA A 1 74 ? 2.679 -0.294 -4.876 1.00 85.00 74 ALA A CA 1
ATOM 568 C C . ALA A 1 74 ? 2.252 0.048 -6.314 1.00 85.00 74 ALA A C 1
ATOM 570 O O . ALA A 1 74 ? 3.067 -0.023 -7.237 1.00 85.00 74 ALA A O 1
ATOM 571 N N . GLY A 1 75 ? 1.008 0.501 -6.501 1.00 86.31 75 GLY A N 1
ATOM 572 C CA . GLY A 1 75 ? 0.522 0.987 -7.793 1.00 86.31 75 GLY A CA 1
ATOM 573 C C . GLY A 1 75 ? 1.301 2.195 -8.319 1.00 86.31 75 GLY A C 1
ATOM 574 O O . GLY A 1 75 ? 1.729 2.198 -9.476 1.00 86.31 75 GLY A O 1
ATOM 575 N N . ALA A 1 76 ? 1.558 3.190 -7.467 1.00 86.06 76 ALA A N 1
ATOM 576 C CA . ALA A 1 76 ? 2.347 4.370 -7.828 1.00 86.06 76 ALA A CA 1
ATOM 577 C C . ALA A 1 76 ? 3.798 4.017 -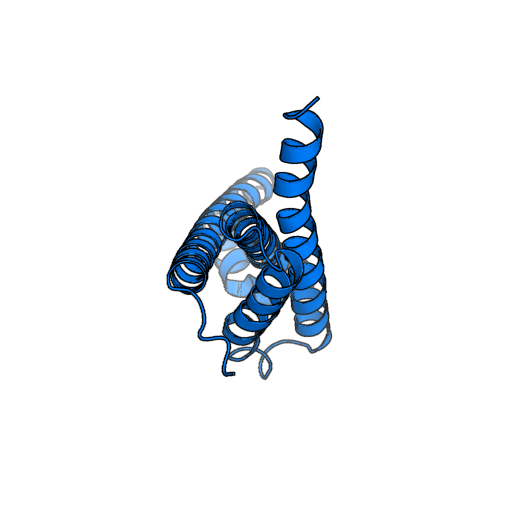8.198 1.00 86.06 76 ALA A C 1
ATOM 579 O O . ALA A 1 76 ? 4.352 4.548 -9.168 1.00 86.06 76 ALA A O 1
ATOM 580 N N . ALA A 1 77 ? 4.408 3.085 -7.464 1.00 83.25 77 ALA A N 1
ATOM 581 C CA . ALA A 1 77 ? 5.747 2.586 -7.750 1.00 83.25 77 ALA A CA 1
ATOM 582 C C . ALA A 1 77 ? 5.801 1.854 -9.102 1.00 83.25 77 ALA A C 1
ATOM 584 O O . ALA A 1 77 ? 6.672 2.143 -9.927 1.00 83.25 77 ALA A O 1
ATOM 585 N N . GLY A 1 78 ? 4.828 0.973 -9.366 1.00 83.50 78 GLY A N 1
ATOM 586 C CA . GLY A 1 78 ? 4.699 0.259 -10.638 1.00 83.50 78 GLY A CA 1
ATOM 587 C C . GLY A 1 78 ? 4.525 1.200 -11.833 1.00 83.50 78 GLY A C 1
ATOM 588 O O . GLY A 1 78 ? 5.228 1.063 -12.837 1.00 83.50 78 GLY A O 1
ATOM 589 N N . TYR A 1 79 ? 3.667 2.217 -11.697 1.00 84.88 79 TYR A N 1
ATOM 590 C CA . TYR A 1 79 ? 3.510 3.283 -12.693 1.00 84.88 79 TYR A CA 1
ATOM 591 C C . TYR A 1 79 ? 4.828 4.015 -12.968 1.00 84.88 79 TYR A C 1
ATOM 593 O O . TYR A 1 79 ? 5.235 4.191 -14.119 1.00 84.88 79 TYR A O 1
ATOM 601 N N . THR A 1 80 ? 5.517 4.423 -11.902 1.00 83.62 80 THR A N 1
ATOM 602 C CA . THR A 1 80 ? 6.740 5.230 -11.992 1.00 83.62 80 THR A CA 1
ATOM 603 C C . THR A 1 80 ? 7.849 4.481 -12.721 1.00 83.62 80 THR A C 1
ATOM 605 O O . THR A 1 80 ? 8.564 5.062 -13.536 1.00 83.62 80 THR A O 1
ATOM 608 N N . VAL A 1 81 ? 7.964 3.179 -12.481 1.00 80.44 81 VAL A N 1
ATOM 609 C CA . VAL A 1 81 ? 8.985 2.327 -13.104 1.00 80.44 81 VAL A CA 1
ATOM 610 C C . VAL A 1 81 ? 8.694 2.080 -14.563 1.00 80.44 81 VAL A C 1
ATOM 612 O O . VAL A 1 81 ? 9.584 2.279 -15.385 1.00 80.44 81 VAL A O 1
ATOM 615 N N . ALA A 1 82 ? 7.456 1.724 -14.900 1.00 80.19 82 ALA A N 1
ATOM 616 C CA . ALA A 1 82 ? 7.064 1.511 -16.289 1.00 80.19 82 ALA A CA 1
ATOM 617 C C . ALA A 1 82 ? 7.194 2.796 -17.126 1.00 80.19 82 ALA A C 1
ATOM 619 O O . ALA A 1 82 ? 7.557 2.767 -18.303 1.00 80.19 82 ALA A O 1
ATOM 620 N N . ASN A 1 83 ? 6.978 3.961 -16.509 1.00 79.69 83 ASN A N 1
ATOM 621 C CA . ASN A 1 83 ? 7.179 5.228 -17.198 1.00 79.69 83 ASN A CA 1
ATOM 622 C C . ASN A 1 83 ? 8.666 5.546 -17.463 1.00 79.69 83 ASN A C 1
ATOM 624 O O . ASN A 1 83 ? 8.978 6.277 -18.400 1.00 79.69 83 ASN A O 1
ATOM 628 N N . ARG A 1 84 ? 9.591 5.008 -16.657 1.00 74.69 84 ARG A N 1
ATOM 629 C CA . ARG A 1 84 ? 11.029 5.342 -16.698 1.00 74.69 84 ARG A CA 1
ATOM 630 C C . ARG A 1 84 ? 11.908 4.267 -17.342 1.00 74.69 84 ARG A C 1
ATOM 632 O O . ARG A 1 84 ? 12.978 4.608 -17.838 1.00 74.69 84 ARG A O 1
ATOM 639 N N . VAL A 1 85 ? 11.487 3.002 -17.343 1.00 70.75 85 VAL A N 1
ATOM 640 C CA . VAL A 1 85 ? 12.222 1.877 -17.945 1.00 70.75 85 VAL A CA 1
ATOM 641 C C . VAL A 1 85 ? 11.310 1.164 -18.925 1.00 70.75 85 VAL A C 1
ATOM 643 O O . VAL A 1 85 ? 10.476 0.369 -18.520 1.00 70.75 85 VAL A O 1
ATOM 646 N N . THR A 1 86 ? 11.487 1.423 -20.216 1.00 63.94 86 THR A N 1
ATOM 647 C CA . THR A 1 86 ? 10.645 0.840 -21.273 1.00 63.94 86 THR A CA 1
ATOM 648 C C . THR A 1 86 ? 11.008 -0.609 -21.606 1.00 63.94 86 THR A C 1
ATOM 650 O O . THR A 1 86 ? 10.183 -1.382 -22.091 1.00 63.94 86 THR A O 1
ATOM 653 N N . ALA A 1 87 ? 12.242 -1.017 -21.302 1.00 58.66 87 ALA A N 1
ATOM 654 C CA . ALA A 1 87 ? 12.679 -2.401 -21.409 1.00 58.66 87 ALA A CA 1
ATOM 655 C C . ALA A 1 87 ? 12.280 -3.179 -20.142 1.00 58.66 87 ALA A C 1
ATOM 657 O O . ALA A 1 87 ? 12.745 -2.873 -19.047 1.00 58.66 87 ALA A O 1
ATOM 658 N N . LEU A 1 88 ? 11.460 -4.228 -20.285 1.00 62.88 88 LEU A N 1
ATOM 659 C CA . LEU A 1 88 ? 11.031 -5.096 -19.175 1.00 62.88 88 LEU A CA 1
ATOM 660 C C . LEU A 1 88 ? 10.197 -4.372 -18.087 1.00 62.88 88 LEU A C 1
ATOM 662 O O . LEU A 1 88 ? 10.359 -4.635 -16.896 1.00 62.88 88 LEU A O 1
ATOM 666 N N . GLU A 1 89 ? 9.274 -3.492 -18.484 1.00 66.94 89 GLU A N 1
ATOM 667 C CA . GLU A 1 89 ? 8.382 -2.723 -17.586 1.00 66.94 89 GLU A CA 1
ATOM 668 C C . GLU A 1 89 ? 7.724 -3.593 -16.495 1.00 66.94 89 GLU A C 1
ATOM 670 O O . GLU A 1 89 ? 7.824 -3.297 -15.305 1.00 66.94 89 GLU A O 1
ATOM 675 N N . TYR A 1 90 ? 7.123 -4.720 -16.888 1.00 67.06 90 TYR A N 1
ATOM 676 C CA . TYR A 1 90 ? 6.424 -5.623 -15.967 1.00 67.06 90 TYR A CA 1
ATOM 677 C C . TYR A 1 90 ? 7.357 -6.384 -15.019 1.00 67.06 90 TYR A C 1
ATOM 679 O O . TYR A 1 90 ? 6.983 -6.636 -13.879 1.00 67.06 90 TYR A O 1
ATOM 687 N N . TRP A 1 91 ? 8.576 -6.721 -15.449 1.00 70.62 91 TRP A N 1
ATOM 688 C CA . TRP A 1 91 ? 9.544 -7.420 -14.596 1.00 70.62 91 TRP A CA 1
ATOM 689 C C . TRP A 1 91 ? 10.132 -6.498 -13.533 1.00 70.62 91 TRP A C 1
ATOM 691 O O . TRP A 1 91 ? 10.291 -6.914 -12.389 1.00 70.62 91 TRP A O 1
ATOM 701 N N . HIS A 1 92 ? 10.406 -5.238 -13.878 1.00 69.44 92 HIS A N 1
ATOM 702 C CA . HIS A 1 92 ? 10.852 -4.254 -12.893 1.00 69.44 92 HIS A CA 1
ATOM 703 C C . HIS A 1 92 ? 9.715 -3.870 -11.937 1.00 69.44 92 HIS A C 1
ATOM 705 O O . HIS A 1 92 ? 9.951 -3.758 -10.735 1.00 69.44 92 HIS A O 1
ATOM 711 N N . ALA A 1 93 ? 8.480 -3.739 -12.436 1.00 66.94 93 ALA A N 1
ATOM 712 C CA . ALA A 1 93 ? 7.305 -3.514 -11.595 1.00 66.94 93 ALA A CA 1
ATOM 713 C C . ALA A 1 93 ? 7.054 -4.685 -10.630 1.00 66.94 93 ALA A C 1
ATOM 715 O O . ALA A 1 93 ? 6.818 -4.455 -9.447 1.00 66.94 93 ALA A O 1
ATOM 716 N N . LEU A 1 94 ? 7.176 -5.931 -11.103 1.00 74.69 94 LEU A N 1
ATOM 717 C CA . LEU A 1 94 ? 7.081 -7.127 -10.264 1.00 74.69 94 LEU A CA 1
ATOM 718 C C . LEU A 1 94 ? 8.212 -7.181 -9.231 1.00 74.69 94 LEU A C 1
ATOM 720 O O . LEU A 1 94 ? 7.954 -7.421 -8.056 1.00 74.69 94 LEU A O 1
ATOM 724 N N . GLY A 1 95 ? 9.454 -6.924 -9.650 1.00 73.81 95 GLY A N 1
ATOM 725 C CA . GLY A 1 95 ? 10.608 -6.888 -8.752 1.00 73.81 95 GLY A CA 1
ATOM 726 C C . GLY A 1 95 ? 10.432 -5.866 -7.632 1.00 73.81 95 GLY A C 1
ATOM 727 O O . GLY A 1 95 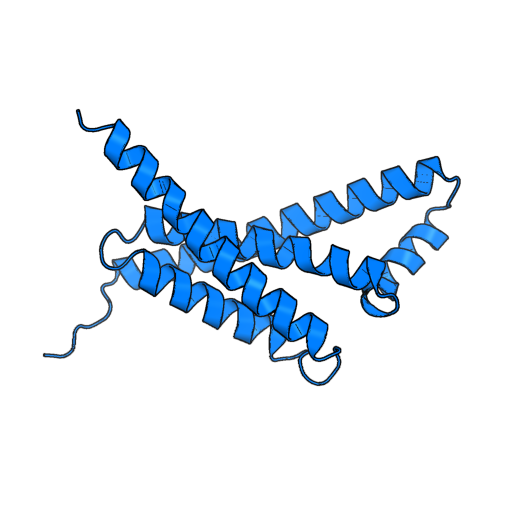? 10.749 -6.156 -6.484 1.00 73.81 95 GLY A O 1
ATOM 728 N N . ILE A 1 96 ? 9.851 -4.706 -7.937 1.00 69.94 96 ILE A N 1
ATOM 729 C CA . ILE A 1 96 ? 9.550 -3.679 -6.937 1.00 69.94 96 ILE A CA 1
ATOM 730 C C . ILE A 1 96 ? 8.376 -4.085 -6.065 1.00 69.94 96 ILE A C 1
ATOM 732 O O . ILE A 1 96 ? 8.489 -3.979 -4.854 1.00 69.94 96 ILE A O 1
ATOM 736 N N . ALA A 1 97 ? 7.301 -4.637 -6.625 1.00 68.75 97 ALA A N 1
ATOM 737 C CA . ALA A 1 97 ? 6.198 -5.157 -5.822 1.00 68.75 97 ALA A CA 1
ATOM 738 C C . ALA A 1 97 ? 6.681 -6.188 -4.789 1.00 68.75 97 ALA A C 1
ATOM 740 O O . ALA A 1 97 ? 6.284 -6.129 -3.628 1.00 68.75 97 ALA A O 1
ATOM 741 N N . LEU A 1 98 ? 7.582 -7.089 -5.195 1.00 71.69 98 LEU A N 1
ATOM 742 C CA . LEU A 1 98 ? 8.182 -8.100 -4.325 1.00 71.69 98 LEU A CA 1
ATOM 743 C C . LEU A 1 98 ? 9.155 -7.499 -3.307 1.00 71.69 98 LEU A C 1
ATOM 745 O O . LEU A 1 98 ? 9.123 -7.876 -2.140 1.00 71.69 98 LEU A O 1
ATOM 749 N N . LEU A 1 99 ? 10.004 -6.557 -3.718 1.00 71.56 99 LEU A N 1
ATOM 750 C CA . LEU A 1 99 ? 10.972 -5.906 -2.832 1.00 71.56 99 LEU A CA 1
ATOM 751 C C . LEU A 1 99 ? 10.265 -5.045 -1.784 1.00 71.56 99 LEU A C 1
ATOM 753 O O . LEU A 1 99 ? 10.625 -5.057 -0.609 1.00 71.56 99 LEU A O 1
ATOM 757 N N . THR A 1 100 ? 9.205 -4.354 -2.183 1.00 66.56 100 THR A N 1
ATOM 758 C CA . THR A 1 100 ? 8.395 -3.556 -1.278 1.00 66.56 100 THR A CA 1
ATOM 759 C C . THR A 1 100 ? 7.542 -4.424 -0.362 1.00 66.56 100 THR A C 1
ATOM 761 O O . THR A 1 100 ? 7.495 -4.164 0.839 1.00 66.56 100 THR A O 1
ATOM 764 N N . ALA A 1 101 ? 6.953 -5.505 -0.881 1.00 66.25 101 ALA A N 1
ATOM 765 C CA . ALA A 1 101 ? 6.339 -6.529 -0.045 1.00 66.25 101 ALA A CA 1
ATOM 766 C C . ALA A 1 101 ? 7.338 -7.033 1.007 1.00 66.25 101 ALA A C 1
ATOM 768 O O . ALA A 1 101 ? 7.027 -7.008 2.192 1.00 66.25 101 ALA A O 1
ATOM 769 N N . LEU A 1 102 ? 8.562 -7.393 0.617 1.00 68.69 102 LEU A N 1
ATOM 770 C CA . LEU A 1 102 ? 9.582 -7.901 1.534 1.00 68.69 102 LEU A CA 1
ATOM 771 C C . LEU A 1 102 ? 9.979 -6.881 2.615 1.00 68.69 102 LEU A C 1
ATOM 773 O O . LEU A 1 102 ? 10.042 -7.242 3.787 1.00 68.69 102 LEU A O 1
ATOM 777 N N . ILE A 1 103 ? 10.200 -5.614 2.250 1.00 66.25 103 ILE A N 1
ATOM 778 C CA . ILE A 1 103 ? 10.582 -4.554 3.200 1.00 66.25 103 ILE A CA 1
ATOM 779 C C . ILE A 1 103 ? 9.462 -4.269 4.207 1.00 66.25 103 ILE A C 1
ATOM 781 O O . ILE A 1 103 ? 9.741 -4.072 5.388 1.00 66.25 103 ILE A O 1
ATOM 785 N N . PHE A 1 104 ? 8.203 -4.248 3.762 1.00 62.44 104 PHE A N 1
ATOM 786 C CA . PHE A 1 104 ? 7.084 -3.824 4.608 1.00 62.44 104 PHE A CA 1
ATOM 787 C C . PHE A 1 104 ? 6.392 -4.962 5.344 1.00 62.44 104 PHE A C 1
ATOM 789 O O . PHE A 1 104 ? 5.961 -4.766 6.475 1.00 62.44 104 PHE A O 1
ATOM 796 N N . THR A 1 105 ? 6.288 -6.148 4.742 1.00 63.41 105 THR A N 1
ATOM 797 C CA . THR A 1 105 ? 5.738 -7.313 5.447 1.00 63.41 105 THR A CA 1
ATOM 798 C C . THR A 1 105 ? 6.804 -8.078 6.210 1.00 63.41 105 THR A C 1
ATOM 800 O O . THR A 1 105 ? 6.492 -8.542 7.298 1.00 63.41 105 THR A O 1
ATOM 803 N N . GLY A 1 106 ? 8.056 -8.155 5.744 1.00 62.94 106 GLY A N 1
ATOM 804 C CA . GLY A 1 106 ? 9.125 -8.950 6.372 1.00 62.94 106 GLY A CA 1
ATOM 805 C C . GLY A 1 106 ? 9.291 -8.735 7.886 1.00 62.94 106 GLY A C 1
ATOM 806 O O . GLY A 1 106 ? 9.212 -9.708 8.635 1.00 62.94 106 GLY A O 1
ATOM 807 N N . PRO A 1 107 ? 9.427 -7.486 8.374 1.00 63.12 107 PRO A N 1
ATOM 808 C CA . PRO A 1 107 ? 9.571 -7.197 9.806 1.00 63.12 107 PRO A CA 1
ATOM 809 C C . PRO A 1 107 ? 8.326 -7.514 10.650 1.00 63.12 107 PRO A C 1
ATOM 811 O O . PRO A 1 107 ? 8.407 -7.574 11.876 1.00 63.12 107 PRO A O 1
ATOM 814 N N . VAL A 1 108 ? 7.168 -7.684 10.008 1.00 61.31 108 VAL A N 1
ATOM 815 C CA . VAL A 1 108 ? 5.855 -7.798 10.660 1.00 61.31 108 VAL A CA 1
ATOM 816 C C . VAL A 1 108 ? 5.185 -9.152 10.394 1.00 61.31 108 VAL A C 1
ATOM 818 O O . VAL A 1 108 ? 4.179 -9.462 11.031 1.00 61.31 108 VAL A O 1
ATOM 821 N N . MET A 1 109 ? 5.765 -10.000 9.529 1.00 58.41 109 MET A N 1
ATOM 822 C CA . MET A 1 109 ? 5.242 -11.330 9.175 1.00 58.41 109 MET A CA 1
ATOM 823 C C . MET A 1 109 ? 5.084 -12.242 10.396 1.00 58.41 109 MET A C 1
ATOM 825 O O . MET A 1 109 ? 4.222 -13.111 10.393 1.00 58.41 109 MET A O 1
ATOM 829 N N . THR A 1 110 ? 5.888 -12.043 11.444 1.00 64.12 110 THR A N 1
ATOM 830 C CA . THR A 1 110 ? 5.808 -12.824 12.690 1.00 64.12 110 THR A CA 1
ATOM 831 C C . THR A 1 110 ? 4.766 -12.299 13.678 1.00 64.12 110 THR A C 1
ATOM 833 O O . THR A 1 110 ? 4.451 -12.989 14.643 1.00 64.12 110 THR A O 1
ATOM 836 N N . ARG A 1 111 ? 4.235 -11.087 13.468 1.00 73.56 111 ARG A N 1
ATOM 837 C CA . ARG A 1 111 ? 3.291 -10.417 14.383 1.00 73.56 111 ARG A CA 1
ATOM 838 C C . ARG A 1 111 ? 1.886 -10.266 13.806 1.00 73.56 111 ARG A C 1
ATOM 840 O O . ARG A 1 111 ? 0.953 -10.022 14.565 1.00 73.56 111 ARG A O 1
ATOM 847 N N . LEU A 1 112 ? 1.734 -10.384 12.488 1.00 78.25 112 LEU A N 1
ATOM 848 C CA . LEU A 1 112 ? 0.454 -10.249 11.800 1.00 78.25 112 LEU A CA 1
ATOM 849 C C . LEU A 1 112 ? -0.106 -11.616 11.387 1.00 78.25 112 LEU A C 1
ATOM 851 O O . LEU A 1 112 ? 0.657 -12.516 11.035 1.00 78.25 112 LEU A O 1
ATOM 855 N N . PRO A 1 113 ? -1.440 -11.780 11.375 1.00 84.75 113 PRO A N 1
ATOM 856 C CA . PRO A 1 113 ? -2.085 -12.968 10.836 1.00 84.75 113 PRO A CA 1
ATOM 857 C C . PRO A 1 113 ? -1.648 -13.274 9.398 1.00 84.75 113 PRO A C 1
ATOM 859 O O . PRO A 1 113 ? -1.570 -12.378 8.557 1.00 84.75 113 PRO A O 1
ATOM 862 N N . LEU A 1 114 ? -1.450 -14.559 9.086 1.00 83.44 114 LEU A N 1
ATOM 863 C CA . LEU A 1 114 ? -0.998 -15.005 7.762 1.00 83.44 114 LEU A CA 1
ATOM 864 C C . LEU A 1 114 ? -1.900 -14.499 6.624 1.00 83.44 114 LEU A C 1
ATOM 866 O O . LEU A 1 114 ? -1.398 -14.076 5.585 1.00 83.44 114 LEU A O 1
ATOM 870 N N . TRP A 1 115 ? -3.222 -14.495 6.830 1.00 86.50 115 TRP A N 1
ATOM 871 C CA . TRP A 1 115 ? -4.182 -14.014 5.831 1.00 86.50 115 TRP A CA 1
ATOM 872 C C . TRP A 1 115 ? -3.919 -12.554 5.438 1.00 86.50 115 TRP A C 1
ATOM 874 O O . TRP A 1 115 ? -3.986 -12.217 4.258 1.00 86.50 115 TRP A O 1
ATOM 884 N N . TYR A 1 116 ? -3.565 -11.702 6.407 1.00 85.19 116 TYR A N 1
ATOM 885 C CA . TYR A 1 116 ? -3.320 -10.280 6.180 1.00 85.19 116 TYR A CA 1
ATOM 886 C C . TYR A 1 116 ? -2.079 -10.088 5.313 1.00 85.19 116 TYR A C 1
ATOM 888 O O . TYR A 1 116 ? -2.097 -9.337 4.336 1.00 85.19 116 TYR A O 1
ATOM 896 N N . THR A 1 117 ? -1.015 -10.823 5.636 1.00 82.81 117 THR A N 1
ATOM 897 C CA . THR A 1 117 ? 0.230 -10.830 4.869 1.00 82.81 117 THR A CA 1
ATOM 898 C C . THR A 1 117 ? -0.020 -11.284 3.433 1.00 82.81 117 THR A C 1
ATOM 900 O O . THR A 1 117 ? 0.360 -10.585 2.495 1.00 82.81 117 THR A O 1
ATOM 903 N N . LEU A 1 118 ? -0.723 -12.405 3.242 1.00 84.94 118 LEU A N 1
ATOM 904 C CA . LEU A 1 118 ? -1.038 -12.935 1.912 1.00 84.94 118 LEU A CA 1
ATOM 905 C C . LEU A 1 118 ? -1.876 -11.957 1.081 1.00 84.94 118 LEU A C 1
ATOM 907 O O . LEU A 1 118 ? -1.558 -11.723 -0.088 1.00 84.94 118 LEU A O 1
ATOM 911 N N . MET A 1 119 ? -2.906 -11.347 1.676 1.00 87.81 119 MET A N 1
ATOM 912 C CA . MET A 1 119 ? -3.717 -10.338 0.991 1.00 87.81 119 MET A CA 1
ATOM 913 C C . MET A 1 119 ? -2.888 -9.115 0.609 1.00 87.81 119 MET A C 1
ATOM 915 O O . MET A 1 119 ? -2.959 -8.667 -0.533 1.00 87.81 119 MET A O 1
ATOM 919 N N . THR A 1 120 ? -2.067 -8.605 1.527 1.00 84.94 120 THR A N 1
ATOM 920 C CA . THR A 1 120 ? -1.237 -7.416 1.291 1.00 84.94 120 THR A CA 1
ATOM 921 C C . THR A 1 120 ? -0.252 -7.646 0.149 1.00 84.94 120 THR A C 1
ATOM 923 O O . THR A 1 120 ? -0.160 -6.815 -0.755 1.00 84.94 120 THR A O 1
ATOM 926 N N . VAL A 1 121 ? 0.443 -8.787 0.141 1.00 84.00 121 VAL A N 1
ATOM 927 C CA . VAL A 1 121 ? 1.383 -9.142 -0.933 1.00 84.00 121 VAL A CA 1
ATOM 928 C C . VAL A 1 121 ? 0.647 -9.281 -2.264 1.00 84.00 121 VAL A C 1
ATOM 930 O O . VAL A 1 121 ? 1.039 -8.660 -3.251 1.00 84.00 121 VAL A O 1
ATOM 933 N N . THR A 1 122 ? -0.450 -10.042 -2.286 1.00 87.44 122 THR A N 1
ATOM 934 C CA . THR A 1 122 ? -1.216 -10.302 -3.514 1.00 87.44 122 THR A CA 1
ATOM 935 C C . THR A 1 122 ? -1.750 -9.005 -4.117 1.00 87.44 122 THR A C 1
ATOM 937 O O . THR A 1 122 ? -1.541 -8.734 -5.299 1.00 87.44 122 THR A O 1
ATOM 940 N N . LEU A 1 123 ? -2.388 -8.163 -3.302 1.00 89.06 123 LEU A N 1
ATOM 941 C CA . LEU A 1 123 ? -2.947 -6.892 -3.757 1.00 89.06 123 LEU A CA 1
ATOM 942 C C . LEU A 1 123 ? -1.858 -5.903 -4.181 1.00 89.06 123 LEU A C 1
ATOM 944 O O . LEU A 1 123 ? -2.050 -5.188 -5.160 1.00 89.06 123 LEU A O 1
ATOM 948 N N . SER A 1 124 ? -0.703 -5.892 -3.510 1.00 85.94 124 SER A N 1
ATOM 949 C CA . SER A 1 124 ? 0.429 -5.039 -3.900 1.00 85.94 124 SER A CA 1
ATOM 950 C C . SER A 1 124 ? 1.005 -5.444 -5.256 1.00 85.94 124 SER A C 1
ATOM 952 O O . SER A 1 124 ? 1.295 -4.578 -6.081 1.00 85.94 124 SER A O 1
ATOM 954 N N . VAL A 1 125 ? 1.118 -6.749 -5.530 1.00 85.38 125 VAL A N 1
ATOM 955 C CA . VAL A 1 125 ? 1.540 -7.256 -6.846 1.00 85.38 125 VAL A CA 1
ATOM 956 C C . VAL A 1 125 ? 0.538 -6.854 -7.923 1.00 85.38 125 VAL A C 1
ATOM 958 O O . VAL A 1 125 ? 0.933 -6.284 -8.942 1.00 85.38 125 VAL A O 1
ATOM 961 N N . VAL A 1 126 ? -0.756 -7.088 -7.691 1.00 89.38 126 VAL A N 1
ATOM 962 C CA . VAL A 1 126 ? -1.814 -6.703 -8.638 1.00 89.38 126 VAL A CA 1
ATOM 963 C C . VAL A 1 126 ? -1.788 -5.196 -8.899 1.00 89.38 126 VAL A C 1
ATOM 965 O O . VAL A 1 126 ? -1.807 -4.777 -10.056 1.00 89.38 126 VAL A O 1
ATOM 968 N N . ALA A 1 127 ? -1.682 -4.376 -7.852 1.00 88.25 127 ALA A N 1
ATOM 969 C CA . ALA A 1 127 ? -1.649 -2.926 -7.982 1.00 88.25 127 ALA A CA 1
ATOM 970 C C . ALA A 1 127 ? -0.408 -2.430 -8.723 1.00 88.25 127 ALA A C 1
ATOM 972 O O . ALA A 1 127 ? -0.538 -1.582 -9.602 1.00 88.25 127 ALA A O 1
ATOM 973 N N . ALA A 1 128 ? 0.777 -2.972 -8.438 1.00 84.88 128 ALA A N 1
ATOM 974 C CA . ALA A 1 128 ? 2.001 -2.601 -9.144 1.00 84.88 128 ALA A CA 1
ATOM 975 C C . ALA A 1 128 ? 1.929 -2.936 -10.641 1.00 84.88 128 ALA A C 1
ATOM 977 O O . ALA A 1 128 ? 2.286 -2.105 -11.480 1.00 84.88 128 ALA A O 1
ATOM 978 N N . LEU A 1 129 ? 1.414 -4.119 -10.993 1.00 85.88 129 LEU A N 1
ATOM 979 C CA . LEU A 1 129 ? 1.204 -4.515 -12.389 1.00 85.88 129 LEU A CA 1
ATOM 980 C C . LEU A 1 129 ? 0.148 -3.641 -13.075 1.00 85.88 129 LEU A C 1
ATOM 982 O O . LEU A 1 129 ? 0.321 -3.242 -14.230 1.00 85.88 129 LEU A O 1
ATOM 986 N N . PHE A 1 130 ? -0.928 -3.306 -12.362 1.00 87.19 130 PHE A N 1
ATOM 987 C CA . PHE A 1 130 ? -1.962 -2.409 -12.860 1.00 87.19 130 PHE A CA 1
ATOM 988 C C . PHE A 1 130 ? -1.418 -0.993 -13.089 1.00 87.19 130 PHE A C 1
ATOM 990 O O . PHE A 1 130 ? -1.601 -0.437 -14.172 1.00 87.19 130 PHE A O 1
ATOM 997 N N . GLY A 1 131 ? -0.664 -0.443 -12.136 1.00 83.94 131 GLY A N 1
ATOM 998 C CA . GLY A 1 131 ? 0.028 0.841 -12.261 1.00 83.94 131 GLY A CA 1
ATOM 999 C C . GLY A 1 131 ? 0.974 0.873 -13.461 1.00 83.94 131 GLY A C 1
ATOM 1000 O O . GLY A 1 131 ? 0.943 1.814 -14.254 1.00 83.94 131 GLY A O 1
ATOM 1001 N N . ALA A 1 132 ? 1.739 -0.203 -13.665 1.00 84.31 132 ALA A N 1
ATOM 1002 C CA . ALA A 1 132 ? 2.625 -0.363 -14.816 1.00 84.31 132 ALA A CA 1
ATOM 1003 C C . ALA A 1 132 ? 1.887 -0.427 -16.169 1.00 84.31 132 ALA A C 1
ATOM 1005 O O . ALA A 1 132 ? 2.484 -0.170 -17.212 1.00 84.31 132 ALA A O 1
ATOM 1006 N N . SER A 1 133 ? 0.586 -0.736 -16.183 1.00 82.19 133 SER A N 1
ATOM 1007 C CA . SER A 1 133 ? -0.198 -0.819 -17.421 1.00 82.19 133 SER A CA 1
ATOM 1008 C C . SER A 1 133 ? -0.610 0.547 -17.996 1.00 82.19 133 SER A C 1
ATOM 1010 O O . SER A 1 133 ? -0.845 0.648 -19.203 1.00 82.19 133 SER A O 1
ATOM 1012 N N . PHE A 1 134 ? -0.666 1.608 -17.179 1.00 78.62 134 PHE A N 1
ATOM 1013 C CA . PHE A 1 134 ? -1.104 2.942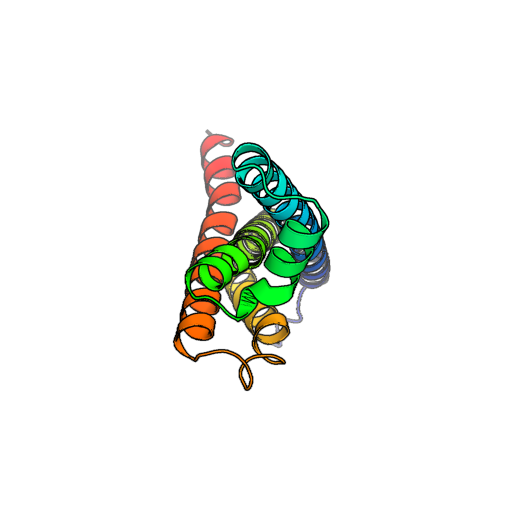 -17.621 1.00 78.62 134 PHE A CA 1
ATOM 1014 C C . PHE A 1 134 ? -0.135 3.637 -18.592 1.00 78.62 134 PHE A C 1
ATOM 1016 O O . PHE A 1 134 ? -0.601 4.095 -19.638 1.00 78.62 134 PHE A O 1
ATOM 1023 N N . PRO A 1 135 ? 1.191 3.692 -18.339 1.00 71.31 135 PRO A N 1
ATOM 1024 C CA . PRO A 1 135 ? 2.136 4.319 -19.265 1.00 71.31 135 PRO A CA 1
ATOM 1025 C C . PRO A 1 135 ? 2.119 3.653 -20.645 1.00 71.31 135 PRO A C 1
ATOM 1027 O O . PRO A 1 135 ? 2.209 4.330 -21.668 1.00 71.31 135 PRO A O 1
ATOM 1030 N N . LYS A 1 136 ? 1.928 2.328 -20.684 1.00 63.78 136 LYS A N 1
ATOM 1031 C CA . LYS A 1 136 ? 1.819 1.557 -21.926 1.00 63.78 136 LYS A CA 1
ATOM 1032 C C . LYS A 1 136 ? 0.582 1.949 -22.742 1.00 63.78 136 LYS A C 1
ATOM 1034 O O . LYS A 1 136 ? 0.677 2.103 -23.957 1.00 63.78 136 LYS A O 1
ATOM 1039 N N . ARG A 1 137 ? -0.570 2.135 -22.083 1.00 60.22 137 ARG A N 1
ATOM 1040 C CA . ARG A 1 137 ? -1.818 2.569 -22.739 1.00 60.22 137 ARG A CA 1
ATOM 1041 C C . ARG A 1 137 ? -1.692 3.972 -23.328 1.00 60.22 137 ARG A C 1
ATOM 1043 O O . ARG A 1 137 ? -2.070 4.162 -24.476 1.00 60.22 137 ARG A O 1
ATOM 1050 N N . TYR A 1 138 ? -1.092 4.906 -22.588 1.00 58.62 138 TYR A N 1
ATOM 1051 C CA . TYR A 1 138 ? -0.915 6.288 -23.046 1.00 58.62 138 TYR A CA 1
ATOM 1052 C C . TYR A 1 138 ? -0.030 6.384 -24.300 1.00 58.62 138 TYR A C 1
ATOM 1054 O O . TYR A 1 138 ? -0.338 7.138 -25.219 1.00 58.62 138 TYR A O 1
ATOM 1062 N N . ARG A 1 139 ? 1.031 5.567 -24.379 1.00 64.00 139 ARG A N 1
ATOM 1063 C CA . ARG A 1 139 ? 1.935 5.530 -25.543 1.00 64.00 139 ARG A CA 1
ATOM 1064 C C . ARG A 1 139 ? 1.300 4.926 -26.799 1.00 64.00 139 ARG A C 1
ATOM 1066 O O . ARG A 1 139 ? 1.642 5.346 -27.896 1.00 64.00 139 ARG A O 1
ATOM 1073 N N . MET A 1 140 ? 0.389 3.960 -26.655 1.00 58.50 140 MET A N 1
ATOM 1074 C CA . MET A 1 140 ? -0.328 3.374 -27.800 1.00 58.50 140 MET A CA 1
ATOM 1075 C C . MET A 1 140 ? -1.350 4.341 -28.406 1.00 58.50 140 MET A C 1
ATOM 1077 O O . MET A 1 140 ? -1.623 4.265 -29.594 1.00 58.50 140 MET A O 1
ATOM 1081 N N . THR A 1 141 ? -1.902 5.257 -27.609 1.00 59.62 141 THR A N 1
ATOM 1082 C CA . THR A 1 141 ? -2.854 6.270 -28.090 1.00 59.62 141 THR A CA 1
ATOM 1083 C C . THR A 1 141 ? -2.188 7.546 -28.610 1.00 59.62 141 THR A C 1
ATOM 1085 O O . THR A 1 141 ? -2.837 8.317 -29.305 1.00 59.62 141 THR A O 1
ATOM 1088 N N . SER A 1 142 ? -0.918 7.800 -28.268 1.00 58.84 142 SER A N 1
ATOM 1089 C CA . SER A 1 142 ? -0.201 9.034 -28.635 1.00 58.84 142 SER A CA 1
ATOM 1090 C C . SER A 1 142 ? 0.675 8.924 -29.890 1.00 58.84 142 SER A C 1
ATOM 1092 O O . SER A 1 142 ? 1.230 9.933 -30.307 1.00 58.84 142 SER A O 1
ATOM 1094 N N . ASN A 1 143 ? 0.825 7.728 -30.464 1.00 51.75 143 ASN A N 1
ATOM 1095 C CA . ASN A 1 143 ? 1.460 7.496 -31.766 1.00 51.75 143 ASN A CA 1
ATOM 1096 C C . ASN A 1 143 ? 0.424 6.848 -32.706 1.00 51.75 143 ASN A C 1
ATOM 1098 O O . ASN A 1 143 ? 0.360 5.616 -32.740 1.00 51.75 143 ASN A O 1
ATOM 1102 N N . PRO A 1 144 ? -0.430 7.638 -33.382 1.00 50.34 144 PRO A N 1
ATOM 1103 C CA . PRO A 1 144 ? -1.203 7.155 -34.523 1.00 50.34 144 PRO A CA 1
ATOM 1104 C C . PRO A 1 144 ? -0.308 6.847 -35.733 1.00 50.34 144 PRO A C 1
ATOM 1106 O O . PRO A 1 144 ? 0.746 7.509 -35.882 1.00 50.34 144 PRO A O 1
#

Organism: NCBI:txid2305248

Foldseek 3Di:
DPPDQPPLLVVLLVVLVVLLVVLLVVLVVVLLVVLCVVVVVVVDDPVRSVVCQVCLQVDPVSLVSNLVSNLRSLLRSLLSNLLRDVPCSLVSSQVSLVVSLCVVCVVCVVPHDPVSSVVSSVSSSVSSNVSSVVSVVVVVVVPD

pLDDT: mean 78.04, std 11.51, range [39.5, 94.75]

Secondary structure (DSSP, 8-state):
---PPPHHHHHHHHHHHHHHHHHHHHHHHHHHHHHHHHHHHTT--HHHHHHHHHTTTSSHHHHHHHHHHHHHHHHHHHHHHHHH--TTHHHHHHHHHHHHHHHHHGGGTTTS-HHHHHHHHHHHHHHHHHHHHHHHHHHHHH--